Protein AF-A0A8M9PWY0-F1 (afdb_monomer_lite)

Radius of gyration: 32.16 Å; chains: 1; bounding box: 36×92×72 Å

Sequence (133 aa):
MTADKEKDKERERDRDRDRDREKRDKTRESESSRPRRSCTLEGGAKNYAESEHSEDDDNETPGAATAEEATKKSKKKLPKKKSRYERTENGEITSFITEDDIVYRPGDCVYIESRRPNTPYFICSIQDFKLVS

Secondary structure (DSSP, 8-state):
--HHHHHHHHHHHHHHHHHHHHHHHHHHHHTTTS-------SSPPP----------------------------------PPPEEEE-TTS-EEEEE-TT--EE-TT-EEEE--SSTTPPPEEEE--------

Foldseek 3Di:
DPVVVVVVVVVVVVVVVVVVVVVVVVVVVVVVPPPDPPPPPVDDDDDPPDDDDDDDDDDDDPDDDDDDDDDPPPPPPDPQDQKDFDADPVRFTAWIAHSVRDIAGAQDWDWACDPDPPDGTDTDGHHGDDDDD

pLDDT: mean 73.16, std 19.19, range [36.56, 98.31]

Structure (mmCIF, N/CA/C/O backbone):
data_AF-A0A8M9PWY0-F1
#
_entry.id   AF-A0A8M9PWY0-F1
#
loop_
_atom_site.group_PDB
_atom_site.id
_atom_site.type_symbol
_atom_site.label_atom_id
_atom_site.label_alt_id
_atom_site.label_comp_id
_atom_site.label_asym_id
_atom_site.label_entity_id
_atom_site.label_seq_id
_atom_site.pdbx_PDB_ins_code
_atom_site.Cartn_x
_atom_site.Cartn_y
_atom_site.Cartn_z
_atom_site.occupancy
_atom_site.B_iso_or_equiv
_atom_site.auth_seq_id
_atom_site.auth_comp_id
_atom_site.auth_asym_id
_atom_site.auth_atom_id
_atom_site.pdbx_PDB_model_num
ATOM 1 N N . MET A 1 1 ? 23.556 -44.199 -54.005 1.00 57.94 1 MET A N 1
ATOM 2 C CA . MET A 1 1 ? 22.335 -44.441 -53.201 1.00 57.94 1 MET A CA 1
ATOM 3 C C . MET A 1 1 ? 22.434 -43.691 -51.867 1.00 57.94 1 MET A C 1
ATOM 5 O O . MET A 1 1 ? 22.545 -44.311 -50.820 1.00 57.94 1 MET A O 1
ATOM 9 N N . THR A 1 2 ? 22.467 -42.356 -51.895 1.00 55.44 2 THR A N 1
ATOM 10 C CA . THR A 1 2 ? 22.695 -41.517 -50.693 1.00 55.44 2 THR A CA 1
ATOM 11 C C . THR A 1 2 ? 21.752 -40.316 -50.606 1.00 55.44 2 THR A C 1
ATOM 13 O O . THR A 1 2 ? 21.421 -39.911 -49.500 1.00 55.44 2 THR A O 1
ATOM 16 N N . ALA A 1 3 ? 21.234 -39.820 -51.734 1.00 59.41 3 ALA A N 1
ATOM 17 C CA . ALA A 1 3 ? 20.262 -38.721 -51.763 1.00 59.41 3 ALA A CA 1
ATOM 18 C C . ALA A 1 3 ? 18.887 -39.093 -51.168 1.00 59.41 3 ALA A C 1
ATOM 20 O O . ALA A 1 3 ? 18.203 -38.248 -50.599 1.00 59.41 3 ALA A O 1
ATOM 21 N N . ASP A 1 4 ? 18.494 -40.365 -51.256 1.00 58.03 4 ASP A N 1
ATOM 22 C CA . ASP A 1 4 ? 17.186 -40.832 -50.774 1.00 58.03 4 ASP A CA 1
ATOM 23 C C . ASP A 1 4 ? 17.096 -40.786 -49.234 1.00 58.03 4 ASP A C 1
ATOM 25 O O . ASP A 1 4 ? 16.099 -40.360 -48.657 1.00 58.03 4 ASP A O 1
ATOM 29 N N . LYS A 1 5 ? 18.212 -41.098 -48.560 1.00 59.69 5 LYS A N 1
ATOM 30 C CA . LYS A 1 5 ? 18.307 -41.161 -47.093 1.00 59.69 5 LYS A CA 1
ATOM 31 C C . LYS A 1 5 ? 18.307 -39.782 -46.423 1.00 59.69 5 LYS A C 1
ATOM 33 O O . LYS A 1 5 ? 17.924 -39.671 -45.260 1.00 59.69 5 LYS A O 1
ATOM 38 N N . GLU A 1 6 ? 18.744 -38.740 -47.130 1.00 60.12 6 GLU A N 1
ATOM 39 C CA . GLU A 1 6 ? 18.663 -37.355 -46.642 1.00 60.12 6 GLU A CA 1
ATOM 40 C C . GLU A 1 6 ? 17.257 -36.781 -46.802 1.00 60.12 6 GLU A C 1
ATOM 42 O O . GLU A 1 6 ? 16.745 -36.164 -45.868 1.00 60.12 6 GLU A O 1
ATOM 47 N N . LYS A 1 7 ? 16.594 -37.077 -47.926 1.00 62.81 7 LYS A N 1
ATOM 48 C CA . LYS A 1 7 ? 15.214 -36.652 -48.178 1.00 62.81 7 LYS A CA 1
ATOM 49 C C . LYS A 1 7 ? 14.230 -37.249 -47.169 1.00 62.81 7 LYS A C 1
ATOM 51 O O . LYS A 1 7 ? 13.300 -36.570 -46.738 1.00 62.81 7 LYS A O 1
ATOM 56 N N . ASP A 1 8 ? 14.451 -38.494 -46.752 1.00 61.72 8 ASP A N 1
ATOM 57 C CA . ASP A 1 8 ? 13.636 -39.122 -45.709 1.00 61.72 8 ASP A CA 1
ATOM 58 C C . ASP A 1 8 ? 13.889 -38.533 -44.316 1.00 61.72 8 ASP A C 1
ATOM 60 O O . ASP A 1 8 ? 12.932 -38.294 -43.579 1.00 61.72 8 ASP A O 1
ATOM 64 N N . LYS A 1 9 ? 15.141 -38.197 -43.972 1.00 67.00 9 LYS A N 1
ATOM 65 C CA . LYS A 1 9 ? 15.456 -37.495 -42.713 1.00 67.00 9 LYS A CA 1
ATOM 66 C C . LYS A 1 9 ? 14.847 -36.097 -42.649 1.00 67.00 9 LYS A C 1
ATOM 68 O O . LYS A 1 9 ? 14.450 -35.651 -41.575 1.00 67.00 9 LYS A O 1
ATOM 73 N N . GLU A 1 10 ? 14.800 -35.388 -43.772 1.00 64.56 10 GLU A N 1
ATOM 74 C CA . GLU A 1 10 ? 14.169 -34.070 -43.857 1.00 64.56 10 GLU A CA 1
ATOM 75 C C . GLU A 1 10 ? 12.651 -34.173 -43.665 1.00 64.56 10 GLU A C 1
ATOM 77 O O . GLU A 1 10 ? 12.089 -33.485 -42.814 1.00 64.56 10 GLU A O 1
ATOM 82 N N . ARG A 1 11 ? 12.007 -35.133 -44.343 1.00 68.94 11 ARG A N 1
ATOM 83 C CA . ARG A 1 11 ? 10.575 -35.425 -44.170 1.00 68.94 11 ARG A CA 1
ATOM 84 C C . ARG A 1 11 ? 10.210 -35.824 -42.744 1.00 68.94 11 ARG A C 1
ATOM 86 O O . ARG A 1 11 ? 9.119 -35.500 -42.282 1.00 68.94 11 ARG A O 1
ATOM 93 N N . GLU A 1 12 ? 11.084 -36.547 -42.052 1.00 66.12 12 GLU A N 1
ATOM 94 C CA . GLU A 1 12 ? 10.871 -36.928 -40.655 1.00 66.12 12 GLU A CA 1
ATOM 95 C C . GLU A 1 12 ? 10.981 -35.715 -39.718 1.00 66.12 12 GLU A C 1
ATOM 97 O O . GLU A 1 12 ? 10.086 -35.490 -38.903 1.00 66.12 12 GLU A O 1
ATOM 102 N N . ARG A 1 13 ? 11.994 -34.858 -39.913 1.00 66.00 13 ARG A N 1
ATOM 103 C CA . ARG A 1 13 ? 12.144 -33.600 -39.159 1.00 66.00 13 ARG A CA 1
ATOM 104 C C . ARG A 1 13 ? 10.966 -32.650 -39.349 1.00 66.00 13 ARG A C 1
ATOM 106 O O . ARG A 1 13 ? 10.559 -32.000 -38.388 1.00 66.00 13 ARG A O 1
ATOM 113 N N . ASP A 1 14 ? 10.422 -32.557 -40.557 1.00 66.38 14 ASP A N 1
ATOM 114 C CA . ASP A 1 14 ? 9.262 -31.702 -40.819 1.00 66.38 14 ASP A CA 1
ATOM 115 C C . ASP A 1 14 ? 7.997 -32.230 -40.136 1.00 66.38 14 ASP A C 1
ATOM 117 O O . ASP A 1 14 ? 7.276 -31.456 -39.505 1.00 66.38 14 ASP A O 1
ATOM 121 N N . ARG A 1 15 ? 7.782 -33.552 -40.135 1.00 69.81 15 ARG A N 1
ATOM 122 C CA . ARG A 1 15 ? 6.670 -34.170 -39.391 1.00 69.81 15 ARG A CA 1
ATOM 123 C C . ARG A 1 15 ? 6.778 -33.953 -37.885 1.00 69.81 15 ARG A C 1
ATOM 125 O O . ARG A 1 15 ? 5.756 -33.741 -37.234 1.00 69.81 15 ARG A O 1
ATOM 132 N N . ASP A 1 16 ? 7.982 -34.003 -37.322 1.00 68.31 16 ASP A N 1
ATOM 133 C CA . ASP A 1 16 ? 8.181 -33.759 -35.891 1.00 68.31 16 ASP A CA 1
ATOM 134 C C . ASP A 1 16 ? 7.921 -32.292 -35.519 1.00 68.31 16 ASP A C 1
ATOM 136 O O . ASP A 1 16 ? 7.251 -32.028 -34.518 1.00 68.31 16 ASP A O 1
ATOM 140 N N . ARG A 1 17 ? 8.339 -31.336 -36.364 1.00 67.56 17 ARG A N 1
ATOM 141 C CA . ARG A 1 17 ? 8.020 -29.909 -36.175 1.00 67.56 17 ARG A CA 1
ATOM 142 C C . ARG A 1 17 ? 6.519 -29.641 -36.203 1.00 67.56 17 ARG A C 1
ATOM 144 O O . ARG A 1 17 ? 6.032 -28.853 -35.393 1.00 67.56 17 ARG A O 1
ATOM 151 N N . ASP A 1 18 ? 5.789 -30.278 -37.113 1.00 71.25 18 ASP A N 1
ATOM 152 C CA . ASP A 1 18 ? 4.334 -30.128 -37.186 1.00 71.25 18 ASP A CA 1
ATOM 153 C C . ASP A 1 18 ? 3.642 -30.741 -35.968 1.00 71.25 18 ASP A C 1
ATOM 155 O O . ASP A 1 18 ? 2.744 -30.125 -35.390 1.00 71.25 18 ASP A O 1
ATOM 159 N N . ARG A 1 19 ? 4.129 -31.890 -35.487 1.00 72.25 19 ARG A N 1
ATOM 160 C CA . ARG A 1 19 ? 3.615 -32.517 -34.264 1.00 72.25 19 ARG A CA 1
ATOM 161 C C . ARG A 1 19 ? 3.860 -31.643 -33.023 1.00 72.25 19 ARG A C 1
ATOM 163 O O . ARG A 1 19 ? 3.002 -31.581 -32.142 1.00 72.25 19 ARG A O 1
ATOM 170 N N . ASP A 1 20 ? 4.989 -30.937 -32.952 1.00 69.88 20 ASP A N 1
ATOM 171 C CA . ASP A 1 20 ? 5.277 -29.975 -31.877 1.00 69.88 20 ASP A CA 1
ATOM 172 C C . ASP A 1 20 ? 4.420 -28.705 -31.963 1.00 69.88 20 ASP A C 1
ATOM 174 O O . ASP A 1 20 ? 3.978 -28.193 -30.928 1.00 69.88 20 ASP A O 1
ATOM 178 N N . ARG A 1 21 ? 4.134 -28.210 -33.177 1.00 72.56 21 ARG A N 1
ATOM 179 C CA . ARG A 1 21 ? 3.166 -27.116 -33.378 1.00 72.56 21 ARG A CA 1
ATOM 180 C C . ARG A 1 21 ? 1.786 -27.519 -32.872 1.00 72.56 21 ARG A C 1
ATOM 182 O O . ARG A 1 21 ? 1.196 -26.780 -32.091 1.00 72.56 21 ARG A O 1
ATOM 189 N N . GLU A 1 22 ? 1.322 -28.711 -33.234 1.00 71.94 22 GLU A N 1
ATOM 190 C CA . GLU A 1 22 ? 0.006 -29.215 -32.837 1.00 71.94 22 GLU A CA 1
ATOM 191 C C . GLU A 1 22 ? -0.096 -29.440 -31.316 1.00 71.94 22 GLU A C 1
ATOM 193 O O . GLU A 1 22 ? -1.111 -29.114 -30.701 1.00 71.94 22 GLU A O 1
ATOM 198 N N . LYS A 1 23 ? 0.975 -29.920 -30.661 1.00 71.75 23 LYS A N 1
ATOM 199 C CA . LYS A 1 23 ? 1.043 -30.012 -29.188 1.00 71.75 23 LYS A CA 1
ATOM 200 C C . LYS A 1 23 ? 0.972 -28.643 -28.512 1.00 71.75 23 LYS A C 1
ATOM 202 O O . LYS A 1 23 ? 0.307 -28.498 -27.481 1.00 71.75 23 LYS A O 1
ATOM 207 N N . ARG A 1 24 ? 1.657 -27.640 -29.072 1.00 67.00 24 ARG A N 1
ATOM 208 C CA . ARG A 1 24 ? 1.624 -26.268 -28.552 1.00 67.00 24 ARG A CA 1
ATOM 209 C C . ARG A 1 24 ? 0.223 -25.672 -28.685 1.00 67.00 24 ARG A C 1
ATOM 211 O O . ARG A 1 24 ? -0.242 -25.033 -27.744 1.00 67.00 24 ARG A O 1
ATOM 218 N N . ASP A 1 25 ? -0.454 -25.927 -29.802 1.00 65.44 25 ASP A N 1
ATOM 219 C CA . ASP A 1 25 ? -1.812 -25.432 -30.045 1.00 65.44 25 ASP A CA 1
ATOM 220 C C . ASP A 1 25 ? -2.851 -26.118 -29.147 1.00 65.44 25 ASP A C 1
ATOM 222 O O . ASP A 1 25 ? -3.632 -25.448 -28.477 1.00 65.44 25 ASP A O 1
ATOM 226 N N . LYS A 1 26 ? -2.772 -27.446 -28.986 1.00 66.56 26 LYS A N 1
ATOM 227 C CA . LYS A 1 26 ? -3.629 -28.198 -28.046 1.00 66.56 26 LYS A CA 1
ATOM 228 C C . LYS A 1 26 ? -3.493 -27.719 -26.598 1.00 66.56 26 LYS A C 1
ATOM 230 O O . LYS A 1 26 ? -4.481 -27.643 -25.863 1.00 66.56 26 LYS A O 1
ATOM 235 N N . THR A 1 27 ? -2.274 -27.368 -26.181 1.00 64.19 27 THR A N 1
ATOM 236 C CA . THR A 1 27 ? -2.038 -26.756 -24.861 1.00 64.19 27 THR A CA 1
ATOM 237 C C . THR A 1 27 ? -2.718 -25.386 -24.765 1.00 64.19 27 THR A C 1
ATOM 239 O O . THR A 1 27 ? -3.370 -25.090 -23.766 1.00 64.19 27 THR A O 1
ATOM 242 N N . ARG A 1 28 ? -2.632 -24.575 -25.827 1.00 65.44 28 ARG A N 1
ATOM 243 C CA . ARG A 1 28 ? -3.231 -23.235 -25.902 1.00 65.44 28 ARG A CA 1
ATOM 244 C C . ARG A 1 28 ? -4.765 -23.266 -25.912 1.00 65.44 28 ARG A C 1
ATOM 246 O O . ARG A 1 28 ? -5.378 -22.413 -25.273 1.00 65.44 28 ARG A O 1
ATOM 253 N N . GLU A 1 29 ? -5.385 -24.250 -26.564 1.00 60.00 29 GLU A N 1
ATOM 254 C CA . GLU A 1 29 ? -6.842 -24.455 -26.529 1.00 60.00 29 GLU A CA 1
ATOM 255 C C . GLU A 1 29 ? -7.340 -24.906 -25.148 1.00 60.00 29 GLU A C 1
ATOM 257 O O . GLU A 1 29 ? -8.367 -24.421 -24.667 1.00 60.00 29 GLU A O 1
ATOM 262 N N . SER A 1 30 ? -6.581 -25.758 -24.449 1.00 58.97 30 SER A N 1
ATOM 263 C CA . SER A 1 30 ? -6.923 -26.195 -23.084 1.00 58.97 30 SER A CA 1
ATOM 264 C C . SER A 1 30 ? -6.911 -25.032 -22.076 1.00 58.97 30 SER A C 1
ATOM 266 O O . SER A 1 30 ? -7.683 -25.022 -21.115 1.00 58.97 30 SER A O 1
ATOM 268 N N . GLU A 1 31 ? -6.093 -24.002 -22.317 1.00 57.69 31 GLU A N 1
ATOM 269 C CA . GLU A 1 31 ? -6.099 -22.745 -21.554 1.00 57.69 31 GLU A CA 1
ATOM 270 C C . GLU A 1 31 ? -7.211 -21.766 -21.972 1.00 57.69 31 GLU A C 1
ATOM 272 O O . GLU A 1 31 ? -7.505 -20.827 -21.228 1.00 57.69 31 GLU A O 1
ATOM 277 N N . SER A 1 32 ? -7.847 -21.979 -23.129 1.00 58.16 32 SER A N 1
ATOM 278 C CA . SER A 1 32 ? -8.932 -21.135 -23.649 1.00 58.16 32 SER A CA 1
ATOM 279 C C . SER A 1 32 ? -10.301 -21.455 -23.037 1.00 58.16 32 SER A C 1
ATOM 281 O O . SER A 1 32 ? -11.224 -20.655 -23.160 1.00 58.16 32 SER A O 1
ATOM 283 N N . SER A 1 33 ? -10.441 -22.603 -22.364 1.00 60.34 33 SER A N 1
ATOM 284 C CA . SER A 1 33 ? -11.679 -22.992 -21.665 1.00 60.34 33 SER A CA 1
ATOM 285 C C . SER A 1 33 ? -11.817 -22.336 -20.286 1.00 60.34 33 SER A C 1
AT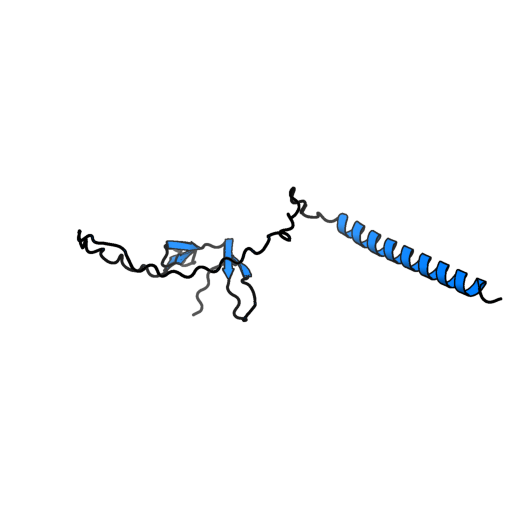OM 287 O O . SER A 1 33 ? -12.899 -22.313 -19.701 1.00 60.34 33 SER A O 1
ATOM 289 N N . ARG A 1 34 ? -10.721 -21.795 -19.738 1.00 63.78 34 ARG A N 1
ATOM 290 C CA . ARG A 1 34 ? -10.765 -20.967 -18.528 1.00 63.78 34 ARG A CA 1
ATOM 291 C C . ARG A 1 34 ? -11.219 -19.562 -18.927 1.00 63.78 34 ARG A C 1
ATOM 293 O O . ARG A 1 34 ? -10.793 -19.103 -19.985 1.00 63.78 34 ARG A O 1
ATOM 300 N N . PRO A 1 35 ? -12.009 -18.844 -18.107 1.00 59.69 35 PRO A N 1
ATOM 301 C CA . PRO A 1 35 ? -12.382 -17.466 -18.403 1.00 59.69 35 PRO A CA 1
ATOM 302 C C . PRO A 1 35 ? -11.120 -16.608 -18.569 1.00 59.69 35 PRO A C 1
ATOM 304 O O . PRO A 1 35 ? -10.501 -16.184 -17.591 1.00 59.69 35 PRO A O 1
ATOM 307 N N . ARG A 1 36 ? -10.694 -16.369 -19.813 1.00 63.03 36 ARG A N 1
ATOM 308 C CA . ARG A 1 36 ? -9.659 -15.383 -20.097 1.00 63.03 3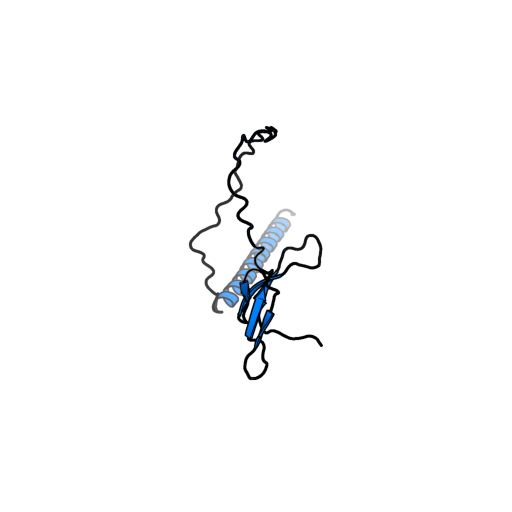6 ARG A CA 1
ATOM 309 C C . ARG A 1 36 ? -10.320 -14.033 -19.880 1.00 63.03 36 ARG A C 1
ATOM 311 O O . ARG A 1 36 ? -11.213 -13.670 -20.638 1.00 63.03 36 ARG A O 1
ATOM 318 N N . ARG A 1 37 ? -9.920 -13.314 -18.819 1.00 60.47 37 ARG A N 1
ATOM 319 C CA . ARG A 1 37 ? -10.237 -11.884 -18.667 1.00 60.47 37 ARG A CA 1
ATOM 320 C C . ARG A 1 37 ? -9.847 -11.245 -19.992 1.00 60.47 37 ARG A C 1
ATOM 322 O O . ARG A 1 37 ? -8.668 -11.241 -20.333 1.00 60.47 37 ARG A O 1
ATOM 329 N N . SER A 1 38 ? -10.841 -10.832 -20.767 1.00 58.31 38 SER A N 1
ATOM 330 C CA . SER A 1 38 ? -10.673 -10.267 -22.096 1.00 58.31 38 SER A CA 1
ATOM 331 C C . SER A 1 38 ? -9.775 -9.039 -21.985 1.00 58.31 38 SER A C 1
ATOM 333 O O . SER A 1 38 ? -10.231 -7.960 -21.621 1.00 58.31 38 SER A O 1
ATOM 335 N N . CYS A 1 39 ? -8.482 -9.207 -22.253 1.00 54.34 39 CYS A N 1
ATOM 336 C CA . CYS A 1 39 ? -7.537 -8.111 -22.413 1.00 54.34 39 CYS A CA 1
ATOM 337 C C . CYS A 1 39 ? -7.498 -7.680 -23.884 1.00 54.34 39 CYS A C 1
ATOM 339 O O . CYS A 1 39 ? -6.441 -7.528 -24.485 1.00 54.34 39 CYS A O 1
ATOM 341 N N . THR A 1 40 ? -8.660 -7.519 -24.507 1.00 56.12 40 THR A N 1
ATOM 342 C CA . THR A 1 40 ? -8.752 -6.734 -25.734 1.00 56.12 40 THR A CA 1
ATOM 343 C C . THR A 1 40 ? -8.895 -5.285 -25.298 1.00 56.12 40 THR A C 1
ATOM 345 O O . THR A 1 40 ? -9.999 -4.813 -25.039 1.00 56.12 40 THR A O 1
ATOM 348 N N . LEU A 1 41 ? -7.765 -4.592 -25.141 1.00 55.12 41 LEU A N 1
ATOM 349 C CA . LEU A 1 41 ? -7.775 -3.136 -25.184 1.00 55.12 41 LEU A CA 1
ATOM 350 C C . LEU A 1 41 ? -8.079 -2.773 -26.645 1.00 55.12 41 LEU A C 1
ATOM 352 O O . LEU A 1 41 ? -7.255 -3.019 -27.524 1.00 55.12 41 LEU A O 1
ATOM 356 N N . GLU A 1 42 ? -9.290 -2.284 -26.903 1.00 59.59 42 GLU A N 1
ATOM 357 C CA . GLU A 1 42 ? -9.749 -1.701 -28.177 1.00 59.59 42 GLU A CA 1
ATOM 358 C C . GLU A 1 42 ? -8.923 -0.434 -28.489 1.00 59.59 42 GLU A C 1
ATOM 360 O O . GLU A 1 42 ? -9.363 0.701 -28.333 1.00 59.59 42 GLU A O 1
ATOM 365 N N . GLY A 1 43 ? -7.649 -0.627 -28.828 1.00 62.38 43 GLY A N 1
ATOM 366 C CA . GLY A 1 43 ? -6.682 0.448 -29.005 1.00 62.38 43 GLY A CA 1
ATOM 367 C C . GLY A 1 43 ? -5.260 -0.094 -28.979 1.00 62.38 43 GLY A C 1
ATOM 368 O O . GLY A 1 43 ? -4.623 -0.139 -27.929 1.00 62.38 43 GLY A O 1
ATOM 369 N N . GLY A 1 44 ? -4.771 -0.534 -30.139 1.00 61.88 44 GLY A N 1
ATOM 370 C CA . GLY A 1 44 ? -3.387 -0.972 -30.311 1.00 61.88 44 GLY A CA 1
ATOM 371 C C . GLY A 1 44 ? -2.376 0.110 -29.915 1.00 61.88 44 GLY A C 1
ATOM 372 O O . GLY A 1 44 ? -2.634 1.309 -30.042 1.00 61.88 44 GLY A O 1
ATOM 373 N N . ALA A 1 45 ? -1.210 -0.323 -29.435 1.00 63.06 45 ALA A N 1
ATOM 374 C CA . ALA A 1 45 ? -0.111 0.563 -29.074 1.00 63.06 45 ALA A CA 1
ATOM 375 C C . ALA A 1 45 ? 0.373 1.351 -30.304 1.00 63.06 45 ALA A C 1
ATOM 377 O O . ALA A 1 45 ? 0.743 0.766 -31.322 1.00 63.06 45 ALA A O 1
ATOM 378 N N . LYS A 1 46 ? 0.386 2.683 -30.208 1.00 65.38 46 LYS A N 1
ATOM 379 C CA . LYS A 1 46 ? 1.061 3.536 -31.191 1.00 65.38 46 LYS A CA 1
ATOM 380 C C . LYS A 1 46 ? 2.566 3.453 -30.932 1.00 65.38 46 LYS A C 1
ATOM 382 O O . LYS A 1 46 ? 3.017 3.759 -29.831 1.00 65.38 46 LYS A O 1
ATOM 387 N N . ASN A 1 47 ? 3.328 3.006 -31.928 1.00 59.50 47 ASN A N 1
ATOM 388 C CA . ASN A 1 47 ? 4.787 2.961 -31.870 1.00 59.50 47 ASN A CA 1
ATOM 389 C C . ASN A 1 47 ? 5.339 4.398 -31.857 1.00 59.50 47 ASN A C 1
ATOM 391 O O . ASN A 1 47 ? 5.223 5.105 -32.850 1.00 59.50 47 ASN A O 1
ATOM 395 N N . TYR A 1 48 ? 5.952 4.817 -30.748 1.00 62.75 48 TYR A N 1
ATOM 396 C CA . TYR A 1 48 ? 6.672 6.094 -30.593 1.00 62.75 48 TYR A CA 1
ATOM 397 C C . TYR A 1 48 ? 8.118 6.008 -31.127 1.00 62.75 48 TYR A C 1
ATOM 399 O O . TYR A 1 48 ? 9.046 6.535 -30.526 1.00 62.75 48 TYR A O 1
ATOM 407 N N . ALA A 1 49 ? 8.340 5.272 -32.217 1.00 58.59 49 ALA A N 1
ATOM 408 C CA . ALA A 1 49 ? 9.688 5.046 -32.747 1.00 58.59 49 ALA A CA 1
ATOM 409 C C . ALA A 1 49 ? 10.162 6.136 -33.725 1.00 58.59 49 ALA A C 1
ATOM 411 O O . ALA A 1 49 ? 11.311 6.098 -34.148 1.00 58.59 4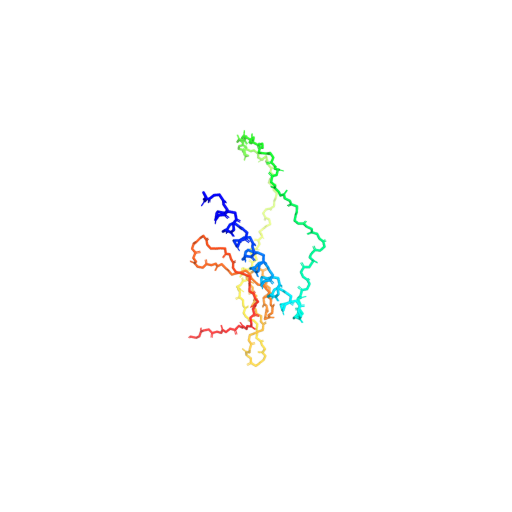9 ALA A O 1
ATOM 412 N N . GLU A 1 50 ? 9.320 7.113 -34.064 1.00 54.69 50 GLU A N 1
ATOM 413 C CA . GLU A 1 50 ? 9.700 8.233 -34.927 1.00 54.69 50 GLU A CA 1
ATOM 414 C C . GLU A 1 50 ? 9.381 9.547 -34.212 1.00 54.69 50 GLU A C 1
ATOM 416 O O . GLU A 1 50 ? 8.261 10.054 -34.216 1.00 54.69 50 GLU A O 1
ATOM 421 N N . SER A 1 51 ? 10.371 10.088 -33.518 1.00 53.22 51 SER A N 1
ATOM 422 C CA . SER A 1 51 ? 10.429 11.514 -33.219 1.00 53.22 51 SER A CA 1
ATOM 423 C C . SER A 1 51 ? 11.861 11.931 -33.487 1.00 53.22 51 SER A C 1
ATOM 425 O O . SER A 1 51 ? 12.786 11.462 -32.827 1.00 53.22 51 SER A O 1
ATOM 427 N N . GLU A 1 52 ? 12.027 12.720 -34.544 1.00 53.53 52 GLU A N 1
ATOM 428 C CA . GLU A 1 52 ? 13.304 13.294 -34.936 1.00 53.53 52 GLU A CA 1
ATOM 429 C C . GLU A 1 52 ? 13.841 14.141 -33.777 1.00 53.53 52 GLU A C 1
ATOM 431 O O . GLU A 1 52 ? 13.163 15.032 -33.265 1.00 53.53 52 GLU A O 1
ATOM 436 N N . HIS A 1 53 ? 15.056 13.820 -33.335 1.00 53.38 53 HIS A N 1
ATOM 437 C CA . HIS A 1 53 ? 15.838 14.666 -32.448 1.00 53.38 53 HIS A CA 1
ATOM 438 C C . HIS A 1 53 ? 16.142 15.980 -33.177 1.00 53.38 53 HIS A C 1
ATOM 440 O O . HIS A 1 53 ? 16.974 15.999 -34.080 1.00 53.38 53 HIS A O 1
ATOM 446 N N . SER A 1 54 ? 15.504 17.079 -32.777 1.00 51.28 54 SER A N 1
ATOM 447 C CA . SER A 1 54 ? 16.057 18.415 -32.998 1.00 51.28 54 SER A CA 1
ATOM 448 C C . SER A 1 54 ? 16.818 18.820 -31.738 1.00 51.28 54 SER A C 1
ATOM 450 O O . SER A 1 54 ? 16.210 19.170 -30.725 1.00 51.28 54 SER A O 1
ATOM 452 N N . GLU A 1 55 ? 18.142 18.700 -31.784 1.00 49.62 55 GLU A N 1
ATOM 453 C CA . GLU A 1 55 ? 19.038 19.372 -30.847 1.00 49.62 55 GLU A CA 1
ATOM 454 C C . GLU A 1 55 ? 19.045 20.859 -31.219 1.00 49.62 55 GLU A C 1
ATOM 456 O O . GLU A 1 55 ? 19.557 21.221 -32.275 1.00 49.62 55 GLU A O 1
ATOM 461 N N . ASP A 1 56 ? 18.441 21.701 -30.384 1.00 50.31 56 ASP A N 1
ATOM 462 C CA . ASP A 1 56 ? 18.672 23.144 -30.411 1.00 50.31 56 ASP A CA 1
ATOM 463 C C . ASP A 1 56 ? 19.186 23.529 -29.022 1.00 50.31 56 ASP A C 1
ATOM 465 O O . ASP A 1 56 ? 18.472 23.473 -28.016 1.00 50.31 56 ASP A O 1
ATOM 469 N N . ASP A 1 57 ? 20.495 23.750 -28.981 1.00 53.44 57 ASP A N 1
ATOM 470 C CA . ASP A 1 57 ? 21.254 24.262 -27.852 1.00 53.44 57 ASP A CA 1
ATOM 471 C C . ASP A 1 57 ? 21.107 25.785 -27.879 1.00 53.44 57 ASP A C 1
ATOM 473 O O . ASP A 1 57 ? 21.657 26.432 -28.763 1.00 53.44 57 ASP A O 1
ATOM 477 N N . ASP A 1 58 ? 20.360 26.359 -26.936 1.00 55.22 58 ASP A N 1
ATOM 478 C CA . ASP A 1 58 ? 20.440 27.793 -26.657 1.00 55.22 58 ASP A CA 1
ATOM 479 C C . ASP A 1 58 ? 20.324 28.042 -25.148 1.00 55.22 58 ASP A C 1
ATOM 481 O O . ASP A 1 58 ? 19.262 28.050 -24.518 1.00 55.22 58 ASP A O 1
ATOM 485 N N . ASN A 1 59 ? 21.503 28.203 -24.558 1.00 54.41 59 ASN A N 1
ATOM 486 C CA . ASN A 1 59 ? 21.747 28.711 -23.222 1.00 54.41 59 ASN A CA 1
ATOM 487 C C . ASN A 1 59 ? 21.664 30.245 -23.230 1.00 54.41 59 ASN A C 1
ATOM 489 O O . ASN A 1 59 ? 22.589 30.882 -23.716 1.00 54.41 59 ASN A O 1
ATOM 493 N N . GLU A 1 60 ? 20.648 30.837 -22.596 1.00 43.59 60 GLU A N 1
ATOM 494 C CA . GLU A 1 60 ? 20.669 32.250 -22.179 1.00 43.59 60 GLU A CA 1
ATOM 495 C C . GLU A 1 60 ? 19.927 32.437 -20.833 1.00 43.59 60 GLU A C 1
ATOM 497 O O . GLU A 1 60 ? 18.705 32.351 -20.709 1.00 43.59 60 GLU A O 1
ATOM 502 N N . THR A 1 61 ? 20.728 32.665 -19.792 1.00 52.47 61 THR A N 1
ATOM 503 C CA . THR A 1 61 ? 20.467 33.342 -18.507 1.00 52.47 61 THR A CA 1
ATOM 504 C C . THR A 1 61 ? 19.168 34.176 -18.394 1.00 52.47 61 THR A C 1
ATOM 506 O O . THR A 1 61 ? 19.032 35.171 -19.103 1.00 52.47 61 THR A O 1
ATOM 509 N N . PRO A 1 62 ? 18.288 33.970 -17.386 1.00 41.47 62 PRO A N 1
ATOM 510 C CA . PRO A 1 62 ? 17.265 34.955 -17.048 1.00 41.47 62 PRO A CA 1
ATOM 511 C C . PRO A 1 62 ? 17.775 35.868 -15.928 1.00 41.47 62 PRO A C 1
ATOM 513 O O . PRO A 1 62 ? 17.536 35.654 -14.739 1.00 41.47 62 PRO A O 1
ATOM 516 N N . GLY A 1 63 ? 18.502 36.907 -16.329 1.00 44.34 63 GLY A N 1
ATOM 517 C CA . GLY A 1 63 ? 18.990 37.974 -15.463 1.00 44.34 63 GLY A CA 1
ATOM 518 C C . GLY A 1 63 ? 18.426 39.330 -15.866 1.00 44.34 63 GLY A C 1
ATOM 519 O O . GLY A 1 63 ? 19.205 40.199 -16.223 1.00 44.34 63 GLY A O 1
ATOM 520 N N . ALA A 1 64 ? 17.103 39.517 -15.828 1.00 44.22 64 ALA A N 1
ATOM 521 C CA . ALA A 1 64 ? 16.459 40.836 -15.764 1.00 44.22 64 ALA A CA 1
ATOM 522 C C . ALA A 1 64 ? 14.936 40.693 -15.590 1.00 44.22 64 ALA A C 1
ATOM 524 O O . ALA A 1 64 ? 14.205 40.491 -16.554 1.00 44.22 64 ALA A O 1
ATOM 525 N N . ALA A 1 65 ? 14.448 40.859 -14.361 1.00 37.25 65 ALA A N 1
ATOM 526 C CA . ALA A 1 65 ? 13.081 41.302 -14.121 1.00 37.25 65 ALA A CA 1
ATOM 527 C C . ALA A 1 65 ? 13.155 42.560 -13.258 1.00 37.25 65 ALA A C 1
ATOM 529 O O . ALA A 1 65 ? 13.655 42.562 -12.132 1.00 37.25 65 ALA A O 1
ATOM 530 N N . THR A 1 66 ? 12.728 43.642 -13.886 1.00 36.56 66 THR A N 1
ATOM 531 C CA . THR A 1 66 ? 12.521 44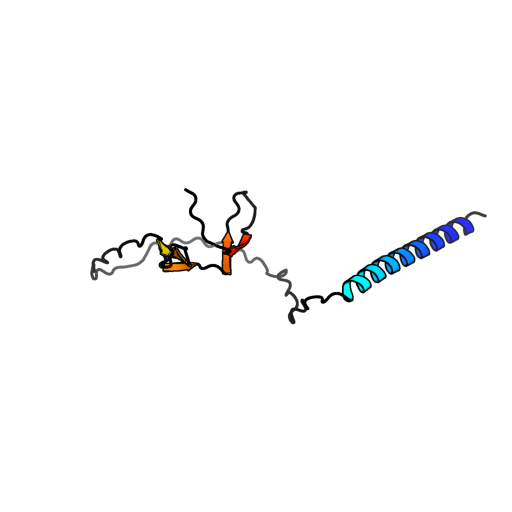.983 -13.371 1.00 36.56 66 THR A CA 1
ATOM 532 C C . THR A 1 66 ? 11.549 45.008 -12.189 1.00 36.56 66 THR A C 1
ATOM 534 O O . THR A 1 66 ? 10.639 44.192 -12.094 1.00 36.56 66 THR A O 1
ATOM 537 N N . ALA A 1 67 ? 11.820 45.964 -11.296 1.00 40.94 67 ALA A N 1
ATOM 538 C CA . ALA A 1 67 ? 10.952 46.641 -10.332 1.00 40.94 67 ALA A CA 1
ATOM 539 C C . ALA A 1 67 ? 9.525 46.101 -10.115 1.00 40.94 67 ALA A C 1
ATOM 541 O O . ALA A 1 67 ? 8.745 46.063 -11.051 1.00 40.94 67 ALA A O 1
ATOM 542 N N . GLU A 1 68 ? 9.160 45.872 -8.848 1.00 39.19 68 GLU A N 1
ATOM 543 C CA . GLU A 1 68 ? 8.035 46.559 -8.188 1.00 39.19 68 GLU A CA 1
ATOM 544 C C . GLU A 1 68 ? 8.094 46.320 -6.668 1.00 39.19 68 GLU A C 1
ATOM 546 O O . GLU A 1 68 ? 8.077 45.194 -6.164 1.00 39.19 68 GLU A O 1
ATOM 551 N N . GLU A 1 69 ? 8.181 47.416 -5.919 1.00 47.16 69 GLU A N 1
ATOM 552 C CA . GLU A 1 69 ? 7.914 47.464 -4.488 1.00 47.16 69 GLU A CA 1
ATOM 553 C C . GLU A 1 69 ? 6.395 47.542 -4.294 1.00 47.16 69 GLU A C 1
ATOM 555 O O . GLU A 1 69 ? 5.802 48.590 -4.520 1.00 47.16 69 GLU A O 1
ATOM 560 N N . ALA A 1 70 ? 5.749 46.466 -3.838 1.00 43.69 70 ALA A N 1
ATOM 561 C CA . ALA A 1 70 ? 4.416 46.576 -3.250 1.00 43.69 70 ALA A CA 1
ATOM 562 C C . ALA A 1 70 ? 4.100 45.410 -2.304 1.00 43.69 70 ALA A C 1
ATOM 564 O O . ALA A 1 70 ? 3.871 44.270 -2.698 1.00 43.69 70 ALA A O 1
ATOM 565 N N . THR A 1 71 ? 3.973 45.749 -1.022 1.00 41.00 71 THR A N 1
ATOM 566 C CA . THR A 1 71 ? 3.312 44.973 0.038 1.00 41.00 71 THR A CA 1
ATOM 567 C C . THR A 1 71 ? 3.963 43.644 0.443 1.00 41.00 71 THR A C 1
ATOM 569 O O . THR A 1 71 ? 3.558 42.550 0.055 1.00 41.00 71 THR A O 1
ATOM 572 N N . LYS A 1 72 ? 4.867 43.729 1.429 1.00 50.81 72 LYS A N 1
ATOM 573 C CA . LYS A 1 72 ? 5.087 42.652 2.407 1.00 50.81 72 LYS A CA 1
ATOM 574 C C . LYS A 1 72 ? 3.789 42.412 3.198 1.00 50.81 72 LYS A C 1
ATOM 576 O O . LYS A 1 72 ? 3.682 42.776 4.365 1.00 50.81 72 LYS A O 1
ATOM 581 N N . LYS A 1 73 ? 2.783 41.776 2.587 1.00 54.88 73 LYS A N 1
ATOM 582 C CA . LYS A 1 73 ? 1.799 41.012 3.355 1.00 54.88 73 LYS A CA 1
ATOM 583 C C . LYS A 1 73 ? 2.569 39.828 3.900 1.00 54.88 73 LYS A C 1
ATOM 585 O O . LYS A 1 73 ? 2.886 38.899 3.163 1.00 54.88 73 LYS A O 1
ATOM 590 N N . SER A 1 74 ? 2.924 39.909 5.176 1.00 56.91 74 SER A N 1
ATOM 591 C CA . SER A 1 74 ? 3.452 38.807 5.964 1.00 56.91 74 SER A CA 1
ATOM 592 C C . SER A 1 74 ? 2.559 37.591 5.739 1.00 56.91 74 SER A C 1
ATOM 594 O O . SER A 1 74 ? 1.519 37.444 6.381 1.00 56.91 74 SER A O 1
ATOM 596 N N . LYS A 1 75 ? 2.934 36.736 4.782 1.00 60.28 75 LYS A N 1
ATOM 597 C CA . LYS A 1 75 ? 2.331 35.428 4.568 1.00 60.28 75 LYS A CA 1
ATOM 598 C C . LYS A 1 75 ? 2.713 34.662 5.825 1.00 60.28 75 LYS A C 1
ATOM 600 O O . LYS A 1 75 ? 3.812 34.115 5.900 1.00 60.28 75 LYS A O 1
ATOM 605 N N . LYS A 1 76 ? 1.874 34.758 6.870 1.00 66.06 76 LYS A N 1
ATOM 606 C CA . LYS A 1 76 ? 1.969 33.917 8.066 1.00 66.06 76 LYS A CA 1
ATOM 607 C C . LYS A 1 76 ? 2.205 32.526 7.511 1.00 66.06 76 LYS A C 1
ATOM 609 O O . LYS A 1 76 ? 1.348 32.033 6.779 1.00 66.06 76 LYS A O 1
ATOM 614 N N . LYS A 1 77 ? 3.400 31.971 7.741 1.00 65.94 77 LYS A N 1
ATOM 615 C CA . LYS A 1 77 ? 3.713 30.611 7.311 1.00 65.94 77 LYS A CA 1
ATOM 616 C C . LYS A 1 77 ? 2.561 29.768 7.834 1.00 65.94 77 LYS A C 1
ATOM 618 O O . LYS A 1 77 ? 2.356 29.743 9.050 1.00 65.94 77 LYS A O 1
ATOM 623 N N . LEU A 1 78 ? 1.756 29.199 6.931 1.00 67.25 78 LEU A N 1
ATOM 624 C CA . LEU A 1 78 ? 0.711 28.283 7.356 1.00 67.25 78 LEU A CA 1
ATOM 625 C C . LEU A 1 78 ? 1.424 27.221 8.198 1.00 67.25 78 LEU A C 1
ATOM 627 O O . LEU A 1 78 ? 2.506 26.773 7.796 1.00 67.25 78 LEU A O 1
ATOM 631 N N . PRO A 1 79 ? 0.912 26.905 9.398 1.00 69.94 79 PRO A N 1
ATOM 632 C CA . PRO A 1 79 ? 1.551 25.915 10.243 1.00 69.94 79 PRO A CA 1
ATOM 633 C C . PRO A 1 79 ? 1.715 24.640 9.418 1.00 69.94 79 PRO A C 1
ATOM 635 O O . PRO A 1 79 ? 0.740 24.149 8.850 1.00 69.94 79 PRO A O 1
ATOM 638 N N . LYS A 1 80 ? 2.958 24.153 9.305 1.00 74.50 80 LYS A N 1
ATOM 639 C CA . LYS A 1 80 ? 3.247 22.882 8.639 1.00 74.50 80 LYS A CA 1
ATOM 640 C C . LYS A 1 80 ? 2.444 21.812 9.367 1.00 74.50 80 LYS A C 1
ATOM 642 O O . LYS A 1 80 ? 2.693 21.554 10.548 1.00 74.50 80 LYS A O 1
ATOM 647 N N . LYS A 1 81 ? 1.430 21.267 8.701 1.00 82.94 81 LYS A N 1
ATOM 648 C CA . LYS A 1 81 ? 0.633 20.178 9.252 1.00 82.94 81 LYS A CA 1
ATOM 649 C C . LYS A 1 81 ? 1.527 18.949 9.275 1.00 82.94 81 LYS A C 1
ATOM 651 O O . LYS A 1 81 ? 2.168 18.644 8.282 1.00 82.94 81 LYS A O 1
ATOM 656 N N . LYS A 1 82 ? 1.591 18.274 10.417 1.00 92.50 82 LYS A N 1
ATOM 657 C CA . LYS A 1 82 ? 2.252 16.973 10.502 1.00 92.50 82 LYS A CA 1
ATOM 658 C C . LYS A 1 82 ? 1.308 15.915 9.959 1.00 92.50 82 LYS A C 1
ATOM 660 O O . LYS A 1 82 ? 0.092 16.026 10.148 1.00 92.50 82 LYS A O 1
ATOM 665 N N . SER A 1 83 ? 1.873 14.872 9.368 1.00 95.00 83 SER A N 1
ATOM 666 C CA . SER A 1 83 ? 1.104 13.688 9.015 1.00 95.00 83 SER A CA 1
ATOM 667 C C . SER A 1 83 ? 0.453 13.070 10.255 1.00 95.00 83 SER A C 1
ATOM 669 O O . SER A 1 8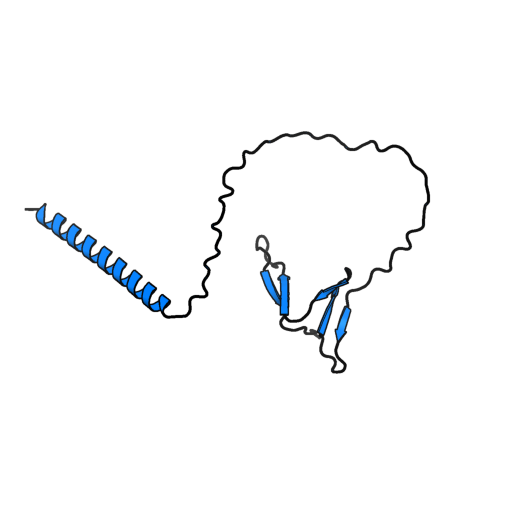3 ? 1.053 13.072 11.336 1.00 95.00 83 SER A O 1
ATOM 671 N N . ARG A 1 84 ? -0.750 12.513 10.111 1.00 95.31 84 ARG A N 1
ATOM 672 C CA . ARG A 1 84 ? -1.491 11.896 11.220 1.00 95.31 84 ARG A CA 1
ATOM 673 C C . ARG A 1 84 ? -2.264 10.658 10.781 1.00 95.31 84 ARG A C 1
ATOM 675 O O . ARG A 1 84 ? -2.672 10.556 9.630 1.00 95.31 84 ARG A O 1
ATOM 682 N N . TYR A 1 85 ? -2.502 9.756 11.728 1.00 96.06 85 TYR A N 1
ATOM 683 C CA . TYR A 1 85 ? -3.413 8.625 11.562 1.00 96.06 85 TYR A CA 1
ATOM 684 C C . TYR A 1 85 ? -4.786 8.984 12.118 1.00 96.06 85 TYR A C 1
ATOM 686 O O . TYR A 1 85 ? -4.867 9.530 13.221 1.00 96.06 85 TYR A O 1
ATOM 694 N N . GLU A 1 86 ? -5.849 8.639 11.401 1.00 95.69 86 GLU A N 1
ATOM 695 C CA . GLU A 1 86 ? -7.202 8.653 11.960 1.00 95.69 86 GLU A CA 1
ATOM 696 C C . GLU A 1 86 ? -7.602 7.243 12.373 1.00 95.69 86 GLU A C 1
ATOM 698 O O . GLU A 1 86 ? -7.219 6.253 11.740 1.00 95.69 86 GLU A O 1
ATOM 703 N N . ARG A 1 87 ? -8.344 7.160 13.476 1.00 95.19 87 ARG A N 1
ATOM 704 C CA . ARG A 1 87 ? -8.753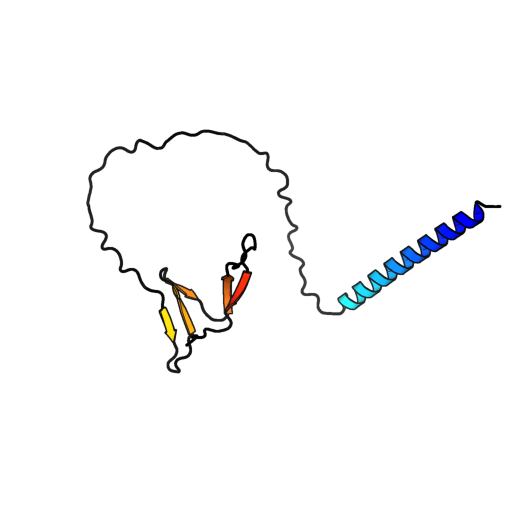 5.901 14.088 1.00 95.19 87 ARG A CA 1
ATOM 705 C C . ARG A 1 87 ? -10.247 5.891 14.341 1.00 95.19 87 ARG A C 1
ATOM 707 O O . ARG A 1 87 ? -10.825 6.936 14.635 1.00 95.19 87 ARG A O 1
ATOM 714 N N . THR A 1 88 ? -10.839 4.705 14.284 1.00 92.88 88 THR A N 1
ATOM 715 C CA . THR A 1 88 ? -12.171 4.478 14.845 1.00 92.88 88 THR A CA 1
ATOM 716 C C . THR A 1 88 ? -12.140 4.539 16.372 1.00 92.88 88 THR A C 1
ATOM 718 O O . THR A 1 88 ? -11.077 4.515 16.998 1.00 92.88 88 THR A O 1
ATOM 721 N N . GLU A 1 89 ? -13.325 4.560 16.982 1.00 93.94 89 GLU A N 1
ATOM 722 C CA . GLU A 1 89 ? -13.517 4.461 18.437 1.00 93.94 89 GLU A CA 1
ATOM 723 C C . GLU A 1 89 ? -12.884 3.187 19.027 1.00 93.94 89 GLU A C 1
ATOM 725 O O . GLU A 1 89 ? -12.404 3.195 20.157 1.00 93.94 89 GLU A O 1
ATOM 730 N N . ASN A 1 90 ? -12.793 2.120 18.225 1.00 91.62 90 ASN A N 1
ATOM 731 C CA . ASN A 1 90 ? -12.172 0.847 18.597 1.00 91.62 90 ASN A CA 1
ATOM 732 C C . ASN A 1 90 ? -10.632 0.885 18.539 1.00 91.62 90 ASN A C 1
ATOM 734 O O . ASN A 1 90 ? -9.971 -0.087 18.898 1.00 91.62 90 ASN A O 1
ATOM 738 N N . GLY A 1 91 ? -10.044 1.989 18.064 1.00 89.31 91 GLY A N 1
ATOM 739 C CA . GLY A 1 91 ? -8.597 2.180 17.953 1.00 89.31 91 GLY A CA 1
ATOM 740 C C . GLY A 1 91 ? -7.966 1.673 16.650 1.00 89.31 91 GLY A C 1
ATOM 741 O O . GLY A 1 91 ? -6.760 1.870 16.456 1.00 89.31 91 GLY A O 1
ATOM 742 N N . GLU A 1 92 ? -8.753 1.077 15.748 1.00 92.81 92 GLU A N 1
ATOM 743 C CA . GLU A 1 92 ? -8.313 0.642 14.416 1.00 92.81 92 GLU A CA 1
ATOM 744 C C . GLU A 1 92 ? -8.004 1.850 13.530 1.00 92.81 92 GLU A C 1
ATOM 746 O O . GLU A 1 92 ? -8.762 2.818 13.504 1.00 92.81 92 GLU A O 1
ATOM 751 N N . ILE A 1 93 ? -6.892 1.807 12.796 1.00 95.69 93 ILE A N 1
ATOM 752 C CA . ILE A 1 93 ? -6.488 2.903 11.910 1.00 95.69 93 ILE A CA 1
ATOM 753 C C . ILE A 1 93 ? -7.252 2.794 10.589 1.00 95.69 93 ILE A C 1
ATOM 755 O O . ILE A 1 93 ? -7.132 1.798 9.879 1.00 95.69 93 ILE A O 1
ATOM 759 N N . THR A 1 94 ? -7.983 3.847 10.229 1.00 97.00 94 THR A N 1
ATOM 760 C CA . THR A 1 94 ? -8.802 3.897 9.006 1.00 97.00 94 THR A CA 1
ATOM 761 C C . THR A 1 94 ? -8.168 4.702 7.889 1.00 97.00 94 THR A C 1
ATOM 763 O O . THR A 1 94 ? -8.463 4.470 6.717 1.00 97.00 94 THR A O 1
ATOM 766 N N . SER A 1 95 ? -7.333 5.680 8.234 1.00 97.19 95 SER A N 1
ATOM 767 C CA . SER A 1 95 ? -6.687 6.541 7.252 1.00 97.19 95 SER A CA 1
ATOM 768 C C . SER A 1 95 ? -5.334 7.048 7.742 1.00 97.19 95 SER A C 1
ATOM 770 O O . SER A 1 95 ? -5.070 7.154 8.946 1.00 97.19 95 SER A O 1
ATOM 772 N N . PHE A 1 96 ? -4.483 7.391 6.782 1.00 97.00 96 PHE A N 1
ATOM 773 C CA . PHE A 1 96 ? -3.265 8.157 6.998 1.00 97.00 96 PHE A CA 1
ATOM 774 C C . PHE A 1 96 ? -3.331 9.437 6.168 1.00 97.00 96 PHE A C 1
ATOM 776 O O . PHE A 1 96 ? -3.570 9.386 4.963 1.00 97.00 96 PHE A O 1
ATOM 783 N N . ILE A 1 97 ? -3.131 10.580 6.820 1.00 97.12 97 ILE A N 1
ATOM 784 C CA . ILE A 1 97 ? -3.159 11.903 6.197 1.00 97.12 97 ILE A CA 1
ATOM 785 C C . ILE A 1 97 ? -1.732 12.435 6.167 1.00 97.12 97 ILE A C 1
ATOM 787 O O . ILE A 1 97 ? -1.098 12.534 7.221 1.00 97.12 97 ILE A O 1
ATOM 791 N N . THR A 1 98 ? -1.226 12.774 4.982 1.00 95.88 98 THR A N 1
ATOM 792 C CA . THR A 1 98 ? 0.107 13.373 4.817 1.00 95.88 98 THR A CA 1
ATOM 793 C C . THR A 1 98 ? 0.120 14.856 5.191 1.00 95.88 98 THR A C 1
ATOM 795 O O . THR A 1 98 ? -0.910 15.464 5.478 1.00 95.88 98 THR A O 1
ATOM 798 N N . GLU A 1 99 ? 1.306 15.464 5.194 1.00 94.81 99 GLU A N 1
ATOM 799 C CA . GLU A 1 99 ? 1.467 16.910 5.416 1.00 94.81 99 GLU A CA 1
ATOM 800 C C . GLU A 1 99 ? 0.789 17.756 4.324 1.00 94.81 99 GLU A C 1
ATOM 802 O O . GLU A 1 99 ? 0.322 18.861 4.603 1.00 94.81 99 GLU A O 1
ATOM 807 N N . ASP A 1 100 ? 0.673 17.194 3.117 1.00 93.81 100 ASP A N 1
ATOM 808 C CA . ASP A 1 100 ? 0.035 17.796 1.940 1.00 93.81 100 ASP A CA 1
ATOM 809 C C . ASP A 1 100 ? -1.484 17.538 1.881 1.00 93.81 100 ASP A C 1
ATOM 811 O O . ASP A 1 100 ? -2.102 17.679 0.829 1.00 93.81 100 ASP A O 1
ATOM 815 N N . ASP A 1 101 ? -2.091 17.129 3.002 1.00 93.19 101 ASP A N 1
ATOM 816 C CA . ASP A 1 101 ? -3.517 16.793 3.125 1.00 93.19 101 ASP A CA 1
ATOM 817 C C . ASP A 1 101 ? -3.981 15.647 2.186 1.00 93.19 101 ASP A C 1
ATOM 819 O O . ASP A 1 101 ? -5.178 15.492 1.929 1.00 93.19 101 ASP A O 1
ATOM 823 N N . ILE A 1 102 ? -3.062 14.794 1.710 1.00 95.81 102 ILE A N 1
ATOM 824 C CA . ILE A 1 102 ? -3.407 13.584 0.947 1.00 95.81 102 ILE A CA 1
ATOM 825 C C . ILE A 1 102 ? -3.880 12.512 1.923 1.00 95.81 102 ILE A C 1
ATOM 827 O O . ILE A 1 102 ? -3.190 12.200 2.894 1.00 95.81 102 ILE A O 1
ATOM 831 N N . VAL A 1 103 ? -5.049 11.935 1.651 1.00 97.25 103 VAL A N 1
ATOM 832 C CA . VAL A 1 103 ? -5.664 10.894 2.478 1.00 97.25 103 VAL A CA 1
ATOM 833 C C . VAL A 1 103 ? -5.470 9.538 1.812 1.00 97.25 103 VAL A C 1
ATOM 835 O O . VAL A 1 103 ? -5.933 9.341 0.694 1.00 97.25 103 VAL A O 1
ATOM 838 N N . TYR A 1 104 ? -4.848 8.607 2.529 1.00 98.19 104 TYR A N 1
ATOM 839 C CA . TYR A 1 104 ? -4.715 7.207 2.134 1.00 98.19 104 TYR A CA 1
ATOM 840 C C . TYR A 1 104 ? -5.592 6.312 3.002 1.00 98.19 104 TYR A C 1
ATOM 842 O O . TYR A 1 104 ? -5.647 6.482 4.224 1.00 98.19 104 TYR A O 1
ATOM 850 N N . ARG A 1 105 ? -6.248 5.334 2.382 1.00 98.06 105 ARG A N 1
ATOM 851 C CA . ARG A 1 105 ? -7.156 4.372 3.012 1.00 98.06 105 ARG A CA 1
ATOM 852 C C . ARG A 1 105 ? -6.867 2.946 2.534 1.00 98.06 105 ARG A C 1
ATOM 854 O O . ARG A 1 105 ? -6.301 2.759 1.456 1.00 98.06 105 ARG A O 1
ATOM 861 N N . PRO A 1 106 ? -7.274 1.919 3.302 1.00 97.88 106 PRO A N 1
ATOM 862 C CA . PRO A 1 106 ? -7.294 0.549 2.805 1.00 97.88 106 PRO A CA 1
ATOM 863 C C . PRO A 1 106 ? -8.045 0.452 1.470 1.00 97.88 106 PRO A C 1
ATOM 865 O O . PRO A 1 106 ? -9.133 1.005 1.322 1.00 97.88 106 PRO A O 1
ATOM 868 N N . GLY A 1 107 ? -7.455 -0.251 0.508 1.00 98.12 107 GLY A N 1
ATOM 869 C CA . GLY A 1 107 ? -7.931 -0.376 -0.868 1.00 98.12 107 GLY A CA 1
ATOM 870 C C . GLY A 1 107 ? -7.270 0.581 -1.862 1.00 98.12 107 GLY A C 1
ATOM 871 O O . GLY A 1 107 ? -7.260 0.269 -3.052 1.00 98.12 107 GLY A O 1
ATOM 872 N N . ASP A 1 108 ? -6.669 1.687 -1.410 1.00 98.31 108 ASP A N 1
ATOM 873 C CA . ASP A 1 108 ? -6.023 2.647 -2.313 1.00 98.31 108 ASP A CA 1
ATOM 874 C C . ASP A 1 108 ? -4.789 2.043 -2.989 1.00 98.31 108 ASP A C 1
ATOM 876 O O . ASP A 1 108 ? -3.976 1.375 -2.346 1.00 98.31 108 ASP A O 1
ATOM 880 N N . CYS A 1 109 ? -4.621 2.325 -4.282 1.00 98.06 109 CYS A N 1
ATOM 881 C CA . CYS A 1 109 ? -3.404 2.002 -5.020 1.00 98.06 109 CYS A CA 1
ATOM 882 C C . CYS A 1 109 ? -2.342 3.080 -4.788 1.00 98.06 109 CYS A C 1
ATOM 884 O O . CYS A 1 109 ? -2.589 4.263 -5.017 1.00 98.06 109 CYS A O 1
ATOM 886 N N . VAL A 1 110 ? -1.143 2.666 -4.391 1.00 97.81 110 VAL A N 1
ATOM 887 C CA . VAL A 1 110 ? -0.019 3.551 -4.084 1.00 97.81 110 VAL A CA 1
ATOM 888 C C . VAL A 1 110 ? 1.248 3.127 -4.809 1.00 97.81 110 VAL A C 1
ATOM 890 O O . VAL A 1 110 ? 1.452 1.949 -5.110 1.00 97.81 110 VAL A O 1
ATOM 893 N N . TYR A 1 111 ? 2.113 4.108 -5.048 1.00 97.69 111 TYR A N 1
ATOM 894 C CA . TYR A 1 111 ? 3.469 3.899 -5.534 1.00 97.69 111 TYR A CA 1
ATOM 895 C C . TYR A 1 111 ? 4.414 3.699 -4.349 1.00 97.69 111 TYR A C 1
ATOM 897 O O . TYR A 1 111 ? 4.449 4.518 -3.433 1.00 97.69 111 TYR A O 1
ATOM 905 N N . ILE A 1 112 ? 5.189 2.618 -4.368 1.00 96.69 112 ILE A N 1
ATOM 906 C CA . ILE A 1 112 ? 6.187 2.304 -3.344 1.00 96.69 112 ILE A CA 1
ATOM 907 C C . ILE A 1 112 ? 7.553 2.268 -4.012 1.00 96.69 112 ILE A C 1
ATOM 909 O O . ILE A 1 112 ? 7.799 1.451 -4.901 1.00 96.69 112 ILE A O 1
ATOM 913 N N . GLU A 1 113 ? 8.449 3.149 -3.580 1.00 97.00 113 GLU A N 1
ATOM 914 C CA . GLU A 1 113 ? 9.818 3.177 -4.079 1.00 97.00 113 GLU A CA 1
ATOM 915 C C . GLU A 1 113 ? 10.560 1.888 -3.702 1.00 97.00 113 GLU A C 1
ATOM 917 O O . GLU A 1 113 ? 10.486 1.391 -2.571 1.00 97.00 113 GLU A O 1
ATOM 922 N N . SER A 1 114 ? 11.281 1.318 -4.665 1.00 96.81 114 SER A N 1
ATOM 923 C CA . SER A 1 114 ? 12.139 0.174 -4.390 1.00 96.81 114 SER A CA 1
ATOM 924 C C . SER A 1 114 ? 13.368 0.618 -3.603 1.00 96.81 114 SER A C 1
ATOM 926 O O . SER A 1 114 ? 14.048 1.569 -3.965 1.00 96.81 114 SER A O 1
ATOM 928 N N . ARG A 1 115 ? 13.741 -0.149 -2.573 1.00 96.12 115 ARG A N 1
ATOM 929 C CA . ARG A 1 115 ? 15.012 0.058 -1.852 1.00 96.12 115 ARG A CA 1
ATOM 930 C C . ARG A 1 115 ? 16.245 -0.287 -2.693 1.00 96.12 115 ARG A C 1
ATOM 932 O O . ARG A 1 115 ? 17.364 -0.008 -2.273 1.00 96.12 115 ARG A O 1
ATOM 939 N N . ARG A 1 116 ? 16.065 -0.981 -3.822 1.00 96.94 116 ARG A N 1
ATOM 940 C CA . ARG A 1 116 ? 17.163 -1.351 -4.719 1.00 96.94 116 ARG A CA 1
ATOM 941 C C . ARG A 1 116 ? 17.369 -0.245 -5.754 1.00 96.94 116 ARG A C 1
ATOM 943 O O . ARG A 1 116 ? 16.392 0.138 -6.398 1.00 96.94 116 ARG A O 1
ATOM 950 N N . PRO A 1 117 ? 18.615 0.203 -5.978 1.00 94.81 117 PRO A N 1
ATOM 951 C CA . PRO A 1 117 ? 18.901 1.154 -7.043 1.00 94.81 117 PRO A CA 1
ATOM 952 C C . PRO A 1 117 ? 18.505 0.565 -8.402 1.00 94.81 117 PRO A C 1
ATOM 954 O O . PRO A 1 117 ? 18.524 -0.655 -8.591 1.00 94.81 117 PRO A O 1
ATOM 957 N N . ASN A 1 118 ? 18.140 1.437 -9.344 1.00 93.19 118 ASN A N 1
ATOM 958 C CA . ASN A 1 118 ? 17.735 1.083 -10.713 1.00 93.19 118 ASN A CA 1
ATOM 959 C C . ASN A 1 118 ? 16.555 0.099 -10.804 1.00 93.19 118 ASN A C 1
ATOM 961 O O . ASN A 1 118 ? 16.341 -0.526 -11.839 1.00 93.19 118 ASN A O 1
ATOM 965 N N . THR A 1 119 ? 15.790 -0.061 -9.725 1.00 97.06 119 THR A N 1
ATOM 966 C CA . THR A 1 119 ? 14.543 -0.825 -9.737 1.00 97.06 119 THR A CA 1
ATOM 967 C C . THR A 1 119 ? 13.384 0.168 -9.738 1.00 97.06 119 THR A C 1
ATOM 969 O O . THR A 1 119 ? 13.381 1.060 -8.889 1.00 97.06 119 THR A O 1
ATOM 972 N N . PRO A 1 120 ? 12.408 0.046 -10.657 1.00 96.50 120 PRO A N 1
ATOM 973 C CA . PRO A 1 120 ? 11.259 0.943 -10.679 1.00 96.50 120 PRO A CA 1
ATOM 974 C C . PRO A 1 120 ? 10.410 0.795 -9.408 1.00 96.50 120 PRO A C 1
ATOM 976 O O . PRO A 1 120 ? 10.575 -0.145 -8.625 1.00 96.50 120 PRO A O 1
ATOM 979 N N . TYR A 1 121 ? 9.484 1.730 -9.211 1.00 97.69 121 TYR A N 1
ATOM 980 C CA . TYR A 1 121 ? 8.499 1.651 -8.137 1.00 97.69 121 TYR A CA 1
ATOM 981 C C . TYR A 1 121 ? 7.570 0.439 -8.309 1.00 97.69 121 TYR A C 1
ATOM 983 O O . TYR A 1 121 ? 7.335 -0.054 -9.414 1.00 97.69 121 TYR A O 1
ATOM 991 N N . PHE A 1 122 ? 6.984 -0.002 -7.201 1.00 97.75 122 PHE A N 1
ATOM 992 C CA . PHE A 1 122 ? 5.885 -0.960 -7.189 1.00 97.75 122 PHE A CA 1
ATOM 993 C C . PHE A 1 122 ? 4.553 -0.221 -7.088 1.00 97.75 122 PHE A C 1
ATOM 995 O O . PHE A 1 122 ? 4.463 0.792 -6.399 1.00 97.75 122 PHE A O 1
ATOM 1002 N N . ILE A 1 123 ? 3.519 -0.741 -7.746 1.00 97.69 123 ILE A N 1
ATOM 1003 C CA . ILE A 1 123 ? 2.138 -0.290 -7.553 1.00 97.69 123 ILE A CA 1
ATOM 1004 C C . ILE A 1 123 ? 1.425 -1.358 -6.731 1.00 97.69 123 ILE A C 1
ATOM 1006 O O . ILE A 1 123 ? 1.321 -2.503 -7.171 1.00 97.69 123 ILE A O 1
ATOM 1010 N N . CYS A 1 124 ? 0.941 -0.987 -5.550 1.00 97.69 124 CYS A N 1
ATOM 1011 C CA . CYS A 1 124 ? 0.301 -1.908 -4.612 1.00 97.69 124 CYS A CA 1
ATOM 1012 C C . CYS A 1 124 ? -0.989 -1.309 -4.057 1.00 97.69 124 CYS A C 1
ATOM 1014 O O . CYS A 1 124 ? -1.093 -0.095 -3.933 1.00 97.69 124 CYS A O 1
ATOM 1016 N N . SER A 1 125 ? -1.937 -2.155 -3.654 1.00 98.31 125 SER A N 1
ATOM 1017 C CA . SER A 1 125 ? -3.081 -1.729 -2.845 1.00 98.31 125 SER A CA 1
ATOM 1018 C C . SER A 1 125 ? -2.728 -1.741 -1.358 1.00 98.31 125 SER A C 1
ATOM 1020 O O . SER A 1 125 ? -2.129 -2.709 -0.879 1.00 98.31 125 SER A O 1
ATOM 1022 N N . ILE A 1 126 ? -3.154 -0.729 -0.607 1.00 98.19 126 ILE A N 1
ATOM 1023 C CA . ILE A 1 126 ? -3.069 -0.738 0.858 1.00 98.19 126 ILE A CA 1
ATOM 1024 C C . ILE A 1 126 ? -4.030 -1.802 1.395 1.00 98.19 126 ILE A C 1
ATOM 1026 O O . ILE A 1 126 ? -5.218 -1.770 1.090 1.00 98.19 126 ILE A O 1
ATOM 1030 N N . GLN A 1 127 ? -3.536 -2.743 2.199 1.00 97.19 127 GLN A N 1
ATOM 1031 C CA . GLN A 1 127 ? -4.390 -3.756 2.824 1.00 97.19 127 GLN A CA 1
ATOM 1032 C C . GLN A 1 127 ? -4.931 -3.276 4.171 1.00 97.19 127 GLN A C 1
ATOM 1034 O O . GLN A 1 127 ? -6.136 -3.265 4.393 1.00 97.19 127 GLN A O 1
ATOM 1039 N N . ASP A 1 128 ? -4.032 -2.878 5.062 1.00 95.69 128 ASP A N 1
ATOM 1040 C CA . ASP A 1 128 ? -4.326 -2.386 6.398 1.00 95.69 128 ASP A CA 1
ATOM 1041 C C . ASP A 1 128 ? -3.183 -1.485 6.890 1.00 95.69 128 ASP A C 1
ATOM 1043 O O . ASP A 1 128 ? -2.102 -1.424 6.297 1.00 95.69 128 ASP A O 1
ATOM 1047 N N . PHE A 1 129 ? -3.426 -0.755 7.979 1.00 95.25 129 PHE A N 1
ATOM 1048 C CA . PHE A 1 129 ? -2.399 0.017 8.671 1.00 95.25 129 PHE A CA 1
ATOM 1049 C C . PHE A 1 129 ? -2.036 -0.682 9.978 1.00 95.25 129 PHE A C 1
ATOM 1051 O O . PHE A 1 129 ? -2.903 -0.957 10.809 1.00 95.25 129 PHE A O 1
ATOM 1058 N N . LYS A 1 130 ? -0.741 -0.923 10.191 1.00 91.44 130 LYS A N 1
ATOM 1059 C CA . LYS A 1 130 ? -0.218 -1.518 11.426 1.00 91.44 130 LYS A CA 1
ATOM 1060 C C . LYS A 1 130 ? 0.780 -0.579 12.074 1.00 91.44 130 LYS A C 1
ATOM 1062 O O . LYS A 1 130 ? 1.673 -0.060 11.409 1.00 91.44 130 LYS A O 1
ATOM 1067 N N . LEU A 1 131 ? 0.643 -0.389 13.383 1.00 87.38 131 LEU A N 1
ATOM 1068 C CA . LEU A 1 131 ? 1.717 0.182 14.184 1.00 87.38 131 LEU A CA 1
ATOM 1069 C C . LEU A 1 131 ? 2.713 -0.922 14.503 1.00 87.38 131 LEU A C 1
ATOM 1071 O O . LEU A 1 131 ? 2.339 -1.949 15.065 1.00 87.38 131 LEU A O 1
ATOM 1075 N N . VAL A 1 132 ? 3.975 -0.690 14.169 1.00 83.31 132 VAL A N 1
ATOM 1076 C CA . VAL A 1 132 ? 5.072 -1.493 14.701 1.00 83.31 132 VAL A CA 1
ATOM 1077 C C . VAL A 1 132 ? 5.474 -0.839 16.020 1.00 83.31 132 VAL A C 1
ATOM 1079 O O . VAL A 1 132 ? 5.899 0.317 16.012 1.00 83.31 132 VAL A O 1
ATOM 1082 N N . SER A 1 133 ? 5.237 -1.535 17.135 1.00 71.06 133 SER A N 1
ATOM 1083 C CA . SER A 1 133 ? 5.718 -1.142 18.467 1.00 71.06 133 SER A CA 1
ATOM 1084 C C . SER A 1 133 ? 7.164 -1.557 18.670 1.00 71.06 133 SER A C 1
ATOM 1086 O O . SER A 1 133 ? 7.457 -2.718 18.297 1.00 71.06 133 SER A O 1
#